Protein AF-A0A5E4HFH7-F1 (afdb_monomer_lite)

Sequence (174 aa):
MNIRYVNGRFEAEFSDFSGDMAAVKAAGWKCDGPPGWTWHSRTAAGVVRLREKHRPASGLTITPEAKAAFASLLKCEEQNAEVKKQLQKARKETEKKRISEDPANEIPIPEKGYIGKEDLSPSKVSYTPYAPPPKPATLCVYCGDPVYALFDRTEPYPYCLWCEKTVLDKCDGF

Foldseek 3Di:
DEWDQDPQKIWDDDPPCPQVVVLLVVLVWDFDDPPDGITIDNALSSVVCCVPPRPGPVGYHYDPNNVVSSVVRVVVVVVVVVVVVVVVVVVVVVVVVVVVPPPPPDLPQPPVNDQDPVSDDPDPPPDPDPDDPPQAPDAAPPPRHGFDPPPPDPDDFTADPPVRDTRDPPDDDD

Secondary structure (DSSP, 8-state):
-EEEEETTEEEEEPSSHHHHHHHHHHTT-EE--TT---EEESSHHHHHHHHHTS--TT--EE-HHHHHHHHHHHHHHHHHHHHHHHHHHHHHHHHHHHHHT-TTS--PPPTTSS--TTTS-----------PPPPPS-B-TTT--B----TT---SSPBPTTT--B-----S--

pLDDT: mean 73.01, std 14.07, range [32.72, 91.62]

Structure (mmCIF, N/CA/C/O backbone):
data_AF-A0A5E4HFH7-F1
#
_entry.id   AF-A0A5E4HFH7-F1
#
loop_
_atom_site.group_PDB
_atom_site.id
_atom_site.type_symbol
_atom_site.label_atom_id
_atom_site.label_alt_id
_atom_site.label_comp_id
_atom_site.label_asym_id
_atom_site.label_entity_id
_atom_site.label_seq_id
_atom_site.pdbx_PDB_ins_code
_atom_site.Cartn_x
_atom_site.Cartn_y
_atom_site.Cartn_z
_atom_site.occupancy
_atom_site.B_iso_or_equiv
_atom_site.auth_seq_id
_atom_site.auth_comp_id
_atom_site.auth_asym_id
_atom_site.auth_atom_id
_atom_site.pdbx_PDB_model_num
ATOM 1 N N . MET A 1 1 ? 16.128 -5.138 -16.658 1.00 79.81 1 MET A N 1
ATOM 2 C CA . MET A 1 1 ? 14.828 -4.560 -16.249 1.00 79.81 1 MET A CA 1
ATOM 3 C C . MET A 1 1 ? 15.042 -3.216 -15.565 1.00 79.81 1 MET A C 1
ATOM 5 O O . MET A 1 1 ? 15.907 -3.112 -14.694 1.00 79.81 1 MET A O 1
ATOM 9 N N . ASN A 1 2 ? 14.255 -2.200 -15.925 1.00 84.44 2 ASN A N 1
ATOM 10 C CA . ASN A 1 2 ? 14.335 -0.862 -15.334 1.00 84.44 2 ASN A CA 1
ATOM 11 C C . ASN A 1 2 ? 13.107 -0.569 -14.466 1.00 84.44 2 ASN A C 1
ATOM 13 O O . ASN A 1 2 ? 11.992 -0.907 -14.846 1.00 84.44 2 ASN A O 1
ATOM 17 N N . ILE A 1 3 ? 13.301 0.088 -13.321 1.00 86.31 3 ILE A N 1
ATOM 18 C CA . ILE A 1 3 ? 12.208 0.642 -12.514 1.00 86.31 3 ILE A CA 1
ATOM 19 C C . ILE A 1 3 ? 12.185 2.156 -12.676 1.00 86.31 3 ILE A C 1
ATOM 21 O O . ILE A 1 3 ? 13.181 2.823 -12.379 1.00 86.31 3 ILE A O 1
ATOM 25 N N . ARG A 1 4 ? 11.025 2.685 -13.068 1.00 88.75 4 ARG A N 1
ATOM 26 C CA . ARG A 1 4 ? 10.722 4.121 -13.101 1.00 88.75 4 ARG A CA 1
ATOM 27 C C . ARG A 1 4 ? 9.634 4.456 -12.090 1.00 88.75 4 ARG A C 1
ATOM 29 O O . ARG A 1 4 ? 8.914 3.570 -11.638 1.00 88.75 4 ARG A O 1
ATOM 36 N N . TYR A 1 5 ? 9.531 5.726 -11.715 1.00 86.94 5 TYR A N 1
ATOM 37 C CA . TYR A 1 5 ? 8.454 6.212 -10.858 1.00 86.94 5 TYR A CA 1
ATOM 38 C C . TYR A 1 5 ? 7.602 7.199 -11.643 1.00 86.94 5 TYR A C 1
ATOM 40 O O . TYR A 1 5 ? 8.074 8.268 -12.014 1.00 86.94 5 TYR A O 1
ATOM 48 N N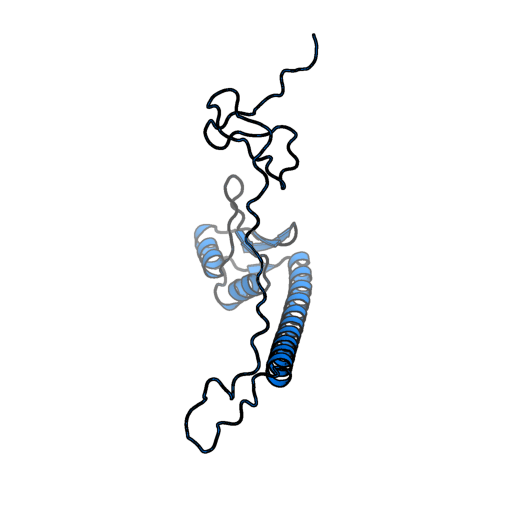 . VAL A 1 6 ? 6.361 6.815 -11.920 1.00 85.19 6 VAL A N 1
ATOM 49 C CA . VAL A 1 6 ? 5.443 7.545 -12.798 1.00 85.19 6 VAL A CA 1
ATOM 50 C C . VAL A 1 6 ? 4.090 7.606 -12.103 1.00 85.19 6 VAL A C 1
ATOM 52 O O . VAL A 1 6 ? 3.643 6.606 -11.552 1.00 85.19 6 VAL A O 1
ATOM 55 N N . ASN A 1 7 ? 3.436 8.771 -12.081 1.00 83.88 7 ASN A N 1
ATOM 56 C CA . ASN A 1 7 ? 2.070 8.939 -11.556 1.00 83.88 7 ASN A CA 1
ATOM 57 C C . ASN A 1 7 ? 1.827 8.311 -10.164 1.00 83.88 7 ASN A C 1
ATOM 59 O O . ASN A 1 7 ? 0.787 7.703 -9.910 1.00 83.88 7 ASN A O 1
ATOM 63 N N . GLY A 1 8 ? 2.798 8.426 -9.253 1.00 82.38 8 GLY A N 1
ATOM 64 C CA . GLY A 1 8 ? 2.660 7.918 -7.884 1.00 82.38 8 GLY A CA 1
ATOM 65 C C . GLY A 1 8 ? 2.847 6.403 -7.726 1.00 82.38 8 GLY A C 1
ATOM 66 O O . GLY A 1 8 ? 2.447 5.838 -6.706 1.00 82.38 8 GLY A O 1
ATOM 67 N N . ARG A 1 9 ? 3.418 5.716 -8.721 1.00 87.62 9 ARG A N 1
ATOM 68 C CA . ARG A 1 9 ? 3.694 4.275 -8.678 1.00 87.62 9 ARG A CA 1
ATOM 69 C C . ARG A 1 9 ? 5.045 3.941 -9.299 1.00 87.62 9 ARG A C 1
ATOM 71 O O . ARG A 1 9 ? 5.532 4.639 -10.182 1.00 87.62 9 ARG A O 1
ATOM 78 N N . PHE A 1 10 ? 5.637 2.847 -8.840 1.00 88.00 10 PHE A N 1
ATOM 79 C CA . PHE A 1 10 ? 6.786 2.239 -9.497 1.00 88.00 10 PHE A CA 1
ATOM 80 C C . PHE A 1 10 ? 6.304 1.412 -10.671 1.00 88.00 10 PHE A C 1
ATOM 82 O O . PHE A 1 10 ? 5.426 0.580 -10.474 1.00 88.00 10 PHE A O 1
ATOM 89 N N . GLU A 1 11 ? 6.885 1.606 -11.844 1.00 89.69 11 GLU A N 1
ATOM 90 C CA . GLU A 1 11 ? 6.600 0.846 -13.059 1.00 89.69 11 GLU A CA 1
ATOM 91 C C . GLU A 1 11 ? 7.847 0.061 -13.476 1.00 89.69 11 GLU A C 1
ATOM 93 O O . GLU A 1 11 ? 8.967 0.569 -13.373 1.00 89.69 11 GLU A O 1
ATOM 98 N N . ALA A 1 12 ? 7.655 -1.190 -13.896 1.00 86.06 12 ALA A N 1
ATOM 99 C CA . ALA A 1 12 ? 8.714 -2.070 -14.369 1.00 86.06 12 ALA A CA 1
ATOM 100 C C . ALA A 1 12 ? 8.726 -2.103 -15.900 1.00 86.06 12 ALA A C 1
ATOM 102 O O . ALA A 1 12 ? 7.757 -2.516 -16.536 1.00 86.06 12 ALA A O 1
ATOM 103 N N . GLU A 1 13 ? 9.852 -1.701 -16.478 1.00 84.44 13 GLU A N 1
ATOM 104 C CA . GLU A 1 13 ? 10.145 -1.829 -17.900 1.00 84.44 13 GLU A CA 1
ATOM 105 C C . GLU A 1 13 ? 11.019 -3.063 -18.127 1.00 84.44 13 GLU A C 1
ATOM 107 O O . GLU A 1 13 ? 12.152 -3.167 -17.633 1.00 84.44 13 GLU A O 1
ATOM 112 N N . PHE A 1 14 ? 10.475 -4.015 -18.878 1.00 79.81 14 PHE A N 1
ATOM 113 C CA . PHE A 1 14 ? 11.125 -5.287 -19.157 1.00 79.81 14 PHE A CA 1
ATOM 114 C C . PHE A 1 14 ? 12.114 -5.163 -20.308 1.00 79.81 14 PHE A C 1
ATOM 116 O O . PHE A 1 14 ? 11.826 -4.551 -21.332 1.00 79.81 14 PHE A O 1
ATOM 123 N N . SER A 1 15 ? 13.285 -5.768 -20.124 1.00 70.75 15 SER A N 1
ATOM 124 C CA . SER A 1 15 ? 14.287 -5.925 -21.184 1.00 70.75 15 SER A CA 1
ATOM 125 C C . SER A 1 15 ? 14.177 -7.322 -21.803 1.00 70.75 15 SER A C 1
ATOM 127 O O . SER A 1 15 ? 14.212 -7.454 -23.019 1.00 70.75 15 SER A O 1
ATOM 129 N N . ASP A 1 16 ? 13.959 -8.341 -20.963 1.00 72.56 16 ASP A N 1
ATOM 130 C CA . ASP A 1 16 ? 13.522 -9.683 -21.353 1.00 72.56 16 ASP A CA 1
ATOM 131 C C . ASP A 1 16 ? 12.195 -9.981 -20.648 1.00 72.56 16 ASP A C 1
ATOM 133 O O . ASP A 1 16 ? 12.133 -10.150 -19.431 1.00 72.56 16 ASP A O 1
ATOM 137 N N . PHE A 1 17 ? 11.110 -10.006 -21.417 1.00 71.56 17 PHE A N 1
ATOM 138 C CA . PHE A 1 17 ? 9.759 -10.127 -20.876 1.00 71.56 17 PHE A CA 1
ATOM 139 C C . PHE A 1 17 ? 9.519 -11.475 -20.181 1.00 71.56 17 PHE A C 1
ATOM 141 O O . PHE A 1 17 ? 8.782 -11.541 -19.204 1.00 71.56 17 PHE A O 1
ATOM 148 N N . SER A 1 18 ? 10.139 -12.558 -20.654 1.00 71.44 18 SER A N 1
ATOM 149 C CA . SER A 1 18 ? 9.778 -13.916 -20.236 1.00 71.44 18 SER A CA 1
ATOM 150 C C . SER A 1 18 ? 10.268 -14.263 -18.823 1.00 71.44 18 SER A C 1
ATOM 152 O O . SER A 1 18 ? 9.479 -14.702 -17.982 1.00 71.44 18 SER A O 1
ATOM 154 N N . GLY A 1 19 ? 11.548 -14.015 -18.531 1.00 70.62 19 GLY A N 1
ATOM 155 C CA . GLY A 1 19 ? 12.150 -14.303 -17.226 1.00 70.62 19 GLY A CA 1
ATOM 156 C C . GLY A 1 19 ? 11.818 -13.255 -16.164 1.00 70.62 19 GLY A C 1
ATOM 157 O O . GLY A 1 19 ? 11.531 -13.585 -15.010 1.00 70.62 19 GLY A O 1
ATOM 158 N N . ASP A 1 20 ? 11.800 -11.982 -16.548 1.00 79.31 20 ASP A N 1
ATOM 159 C CA . ASP A 1 20 ? 11.607 -10.886 -15.601 1.00 79.31 20 ASP A CA 1
ATOM 160 C C . ASP A 1 20 ? 10.137 -10.739 -15.171 1.00 79.31 20 ASP A C 1
ATOM 162 O O . ASP A 1 20 ? 9.864 -10.368 -14.026 1.00 79.31 20 ASP A O 1
ATOM 166 N N . MET A 1 21 ? 9.170 -11.079 -16.036 1.00 83.88 21 MET A N 1
ATOM 167 C CA . MET A 1 21 ? 7.745 -11.047 -15.677 1.00 83.88 21 MET A CA 1
ATOM 168 C C . MET A 1 21 ? 7.436 -12.015 -14.530 1.00 83.88 21 MET A C 1
ATOM 170 O O . MET A 1 21 ? 6.678 -11.671 -13.620 1.00 83.88 21 MET A O 1
ATOM 174 N N . ALA A 1 22 ? 8.031 -13.212 -14.534 1.00 84.12 22 ALA A N 1
ATOM 175 C CA . ALA A 1 22 ? 7.847 -14.182 -13.456 1.00 84.12 22 ALA A CA 1
ATOM 176 C C . ALA A 1 22 ? 8.347 -13.625 -12.111 1.00 84.12 22 ALA A C 1
ATOM 178 O O . ALA A 1 22 ? 7.664 -13.754 -11.093 1.00 84.12 22 ALA A O 1
ATOM 179 N N . ALA A 1 23 ? 9.492 -12.939 -12.124 1.00 84.88 23 ALA A N 1
ATOM 180 C CA . ALA A 1 23 ? 10.068 -12.293 -10.950 1.00 84.88 23 ALA A CA 1
ATOM 181 C C . ALA A 1 23 ? 9.183 -11.149 -10.416 1.00 84.88 23 ALA A C 1
ATOM 183 O O . ALA A 1 23 ? 8.908 -11.074 -9.217 1.00 84.88 23 ALA A O 1
ATOM 184 N N . VAL A 1 24 ? 8.669 -10.298 -11.307 1.00 87.69 24 VAL A N 1
ATOM 185 C CA . VAL A 1 24 ? 7.785 -9.174 -10.957 1.00 87.69 24 VAL A CA 1
ATOM 186 C C . VAL A 1 24 ? 6.432 -9.658 -10.423 1.00 87.69 24 VAL A C 1
ATOM 188 O O . VAL A 1 24 ? 5.940 -9.149 -9.410 1.00 87.69 24 VAL A O 1
ATOM 191 N N . LYS A 1 25 ? 5.874 -10.719 -11.017 1.00 86.81 25 LYS A N 1
ATOM 192 C CA . LYS A 1 25 ? 4.664 -11.387 -10.522 1.00 86.81 25 LYS A CA 1
ATOM 193 C C . LYS A 1 25 ? 4.885 -12.005 -9.138 1.00 86.81 25 LYS A C 1
ATOM 195 O O . LYS A 1 25 ? 4.055 -11.812 -8.252 1.00 86.81 25 LYS A O 1
ATOM 200 N N . ALA A 1 26 ? 6.011 -12.686 -8.923 1.00 86.88 26 ALA A N 1
ATOM 201 C CA . ALA A 1 26 ? 6.362 -13.271 -7.627 1.00 86.88 26 ALA A CA 1
ATOM 202 C C . ALA A 1 26 ? 6.590 -12.204 -6.539 1.00 86.88 26 ALA A C 1
ATOM 204 O O . ALA A 1 26 ? 6.194 -12.388 -5.389 1.00 86.88 26 ALA A O 1
ATOM 205 N N . ALA A 1 27 ? 7.131 -11.038 -6.906 1.00 86.81 27 ALA A N 1
ATOM 206 C CA . ALA A 1 27 ? 7.264 -9.888 -6.011 1.00 86.81 27 ALA A CA 1
ATOM 207 C C . ALA A 1 27 ? 5.917 -9.219 -5.643 1.00 86.81 27 ALA A C 1
ATOM 209 O O . ALA A 1 27 ? 5.882 -8.335 -4.776 1.00 86.81 27 ALA A O 1
ATOM 210 N N . GLY A 1 28 ? 4.811 -9.645 -6.266 1.00 87.44 28 GLY A N 1
ATOM 211 C CA . GLY A 1 28 ? 3.453 -9.180 -5.984 1.00 87.44 28 GLY A CA 1
ATOM 212 C C . GLY A 1 28 ? 3.097 -7.853 -6.652 1.00 87.44 28 GLY A C 1
ATOM 213 O O . GLY A 1 28 ? 2.280 -7.101 -6.117 1.00 87.44 28 GLY A O 1
ATOM 214 N N . TRP A 1 29 ? 3.733 -7.532 -7.778 1.00 90.50 29 TRP A N 1
ATOM 215 C CA . TRP A 1 29 ? 3.394 -6.349 -8.565 1.00 90.50 29 TRP A CA 1
ATOM 216 C C . TRP A 1 29 ? 2.074 -6.569 -9.311 1.00 90.50 29 TRP A C 1
ATOM 218 O O . TRP A 1 29 ? 1.726 -7.692 -9.677 1.00 90.50 29 TRP A O 1
ATOM 228 N N . LYS A 1 30 ? 1.324 -5.488 -9.516 1.00 89.25 30 LYS A N 1
ATOM 229 C CA . LYS A 1 30 ? 0.059 -5.491 -10.259 1.00 89.25 30 LYS A CA 1
ATOM 230 C C . LYS A 1 30 ? 0.326 -5.204 -11.731 1.00 89.25 30 LYS A C 1
ATOM 232 O O . LYS A 1 30 ? 1.344 -4.610 -12.046 1.00 89.25 30 LYS A O 1
ATOM 237 N N . CYS A 1 31 ? -0.580 -5.599 -12.616 1.00 89.19 31 CYS A N 1
ATOM 238 C CA . CYS A 1 31 ? -0.479 -5.336 -14.049 1.00 89.19 31 CYS A CA 1
ATOM 239 C C . CYS A 1 31 ? -1.710 -4.544 -14.496 1.00 89.19 31 CYS A C 1
ATOM 241 O O . CYS A 1 31 ? -2.825 -4.899 -14.106 1.00 89.19 31 CYS A O 1
ATOM 243 N N . ASP A 1 32 ? -1.510 -3.487 -15.282 1.00 82.06 32 ASP A N 1
ATOM 244 C CA . ASP A 1 32 ? -2.603 -2.827 -16.002 1.00 82.06 32 ASP A CA 1
ATOM 245 C C . ASP A 1 32 ? -2.856 -3.533 -17.343 1.00 82.06 32 ASP A C 1
ATOM 247 O O . ASP A 1 32 ? -1.937 -4.076 -17.953 1.00 82.06 32 ASP A O 1
ATOM 251 N N . GLY A 1 33 ? -4.115 -3.568 -17.789 1.00 72.19 33 GLY A N 1
ATOM 252 C CA . GLY A 1 33 ? -4.535 -4.284 -18.999 1.00 72.19 33 GLY A CA 1
ATOM 253 C C . GLY A 1 33 ? -4.008 -3.698 -20.327 1.00 72.19 33 GLY A C 1
ATOM 254 O O . GLY A 1 33 ? -3.245 -2.733 -20.336 1.00 72.19 33 GLY A O 1
ATOM 255 N N . PRO A 1 34 ? -4.389 -4.287 -21.479 1.00 61.81 34 PRO A N 1
ATOM 256 C CA . PRO A 1 34 ? -3.988 -3.791 -22.802 1.00 61.81 34 PRO A CA 1
ATOM 257 C C . PRO A 1 34 ? -4.456 -2.338 -23.034 1.00 61.81 34 PRO A C 1
ATOM 259 O O . PRO A 1 34 ? -5.491 -1.963 -22.479 1.00 61.81 34 PRO A O 1
ATOM 262 N N . PRO A 1 35 ? -3.770 -1.523 -23.868 1.00 48.94 35 PRO A N 1
ATOM 263 C CA . PRO A 1 35 ? -2.685 -1.860 -24.802 1.00 48.94 35 PRO A CA 1
ATOM 264 C C . PRO A 1 35 ? -1.259 -1.608 -24.264 1.00 48.94 35 PRO A C 1
ATOM 266 O O . PRO A 1 35 ? -0.302 -1.650 -25.031 1.00 48.94 35 PRO A O 1
ATOM 269 N N . GLY A 1 36 ? -1.094 -1.369 -22.960 1.00 60.53 36 GLY A N 1
ATOM 270 C CA . GLY A 1 36 ? 0.210 -1.153 -22.328 1.00 60.53 36 GLY A CA 1
ATOM 271 C C . GLY A 1 36 ? 0.315 -1.947 -21.037 1.00 60.53 36 GLY A C 1
ATOM 272 O O . GLY A 1 36 ? 0.050 -1.400 -19.973 1.00 60.53 36 GLY A O 1
ATOM 273 N N . TRP A 1 37 ? 0.660 -3.238 -21.136 1.00 72.62 37 TRP A N 1
ATOM 274 C CA . TRP A 1 37 ? 0.861 -4.117 -19.978 1.00 72.62 37 TRP A CA 1
ATOM 275 C C . TRP A 1 37 ? 2.011 -3.622 -19.103 1.00 72.62 37 TRP A C 1
ATOM 277 O O . TRP A 1 37 ? 3.156 -4.060 -19.221 1.00 72.62 37 TRP A O 1
ATOM 287 N N . THR A 1 38 ? 1.683 -2.696 -18.211 1.00 82.81 38 THR A N 1
ATOM 288 C CA . THR A 1 38 ? 2.624 -2.077 -17.293 1.00 82.81 38 THR A CA 1
ATOM 289 C C . THR A 1 38 ? 2.489 -2.738 -15.940 1.00 82.81 38 THR A C 1
ATOM 291 O O . THR A 1 38 ? 1.443 -2.682 -15.281 1.00 82.81 38 THR A O 1
ATOM 294 N N . TRP A 1 39 ? 3.578 -3.358 -15.506 1.00 88.12 39 TRP A N 1
ATOM 295 C CA . TRP A 1 39 ? 3.652 -3.914 -14.171 1.00 88.12 39 TRP A CA 1
ATOM 296 C C . TRP A 1 39 ? 4.046 -2.825 -13.188 1.00 88.12 39 TRP A C 1
ATOM 298 O O . TRP A 1 39 ? 5.035 -2.127 -13.399 1.00 88.12 39 TRP A O 1
ATOM 308 N N . HIS A 1 40 ? 3.290 -2.683 -12.103 1.00 89.88 40 HIS A N 1
ATOM 309 C CA . HIS A 1 40 ? 3.478 -1.609 -11.150 1.00 89.88 40 HIS A CA 1
ATOM 310 C C . HIS A 1 40 ? 3.338 -2.029 -9.681 1.00 89.88 40 HIS A C 1
ATOM 312 O O . HIS A 1 40 ? 2.599 -2.948 -9.321 1.00 89.88 40 HIS A O 1
ATOM 318 N N . SER A 1 41 ? 4.019 -1.295 -8.802 1.00 89.06 41 SER A N 1
ATOM 319 C CA . SER A 1 41 ? 3.861 -1.367 -7.348 1.00 89.06 41 SER A CA 1
ATOM 320 C C . SER A 1 41 ? 3.648 0.029 -6.775 1.00 89.06 41 SER A C 1
ATOM 322 O O . SER A 1 41 ? 4.324 0.981 -7.150 1.00 89.06 41 SER A O 1
ATOM 324 N N . ARG A 1 42 ? 2.728 0.150 -5.816 1.00 87.56 42 ARG A N 1
ATOM 325 C CA . ARG A 1 42 ? 2.528 1.378 -5.022 1.00 87.56 42 ARG A CA 1
ATOM 326 C C . ARG A 1 42 ? 3.192 1.322 -3.645 1.00 87.56 42 ARG A C 1
ATOM 328 O O . ARG A 1 42 ? 3.114 2.280 -2.894 1.00 87.56 42 ARG A O 1
ATOM 335 N N . THR A 1 43 ? 3.795 0.186 -3.301 1.00 85.69 43 THR A N 1
ATOM 336 C CA . THR A 1 43 ? 4.361 -0.071 -1.966 1.00 85.69 43 THR A CA 1
ATOM 337 C C . THR A 1 43 ? 5.870 -0.214 -2.048 1.00 85.69 43 THR A C 1
ATOM 339 O O . THR A 1 43 ? 6.380 -0.793 -3.020 1.00 85.69 43 THR A O 1
ATOM 342 N N . ALA A 1 44 ? 6.578 0.239 -1.012 1.00 85.44 44 ALA A N 1
ATOM 343 C CA . ALA A 1 44 ? 8.022 0.039 -0.920 1.00 85.44 44 ALA A CA 1
ATOM 344 C C . ALA A 1 44 ? 8.352 -1.458 -0.791 1.00 85.44 44 ALA A C 1
ATOM 346 O O . ALA A 1 44 ? 9.278 -1.952 -1.437 1.00 85.44 44 ALA A O 1
ATOM 347 N N . ALA A 1 45 ? 7.522 -2.217 -0.067 1.00 86.06 45 ALA A N 1
ATOM 348 C CA . ALA A 1 45 ? 7.657 -3.667 0.086 1.00 86.06 45 ALA A CA 1
ATOM 349 C C . ALA A 1 45 ? 7.701 -4.430 -1.254 1.00 86.06 45 ALA A C 1
ATOM 351 O O . ALA A 1 45 ? 8.450 -5.399 -1.389 1.00 86.06 45 ALA A O 1
ATOM 352 N N . GLY A 1 46 ? 6.932 -4.005 -2.264 1.00 85.69 46 GLY A N 1
ATOM 353 C CA . GLY A 1 46 ? 6.987 -4.601 -3.605 1.00 85.69 46 GLY A CA 1
ATOM 354 C C . GLY A 1 46 ? 8.353 -4.429 -4.278 1.00 85.69 46 GLY A C 1
ATOM 355 O O . GLY A 1 46 ? 8.861 -5.369 -4.890 1.00 85.69 46 GLY A O 1
ATOM 356 N N . VAL A 1 47 ? 8.981 -3.262 -4.113 1.00 85.50 47 VAL A N 1
ATOM 357 C CA . VAL A 1 47 ? 10.321 -2.966 -4.649 1.00 85.50 47 VAL A CA 1
ATOM 358 C C . VAL A 1 47 ? 11.404 -3.721 -3.871 1.00 85.50 47 VAL A C 1
ATOM 360 O O . VAL A 1 47 ? 12.308 -4.294 -4.476 1.00 85.50 47 VAL A O 1
ATOM 363 N N . VAL A 1 48 ? 11.286 -3.796 -2.541 1.00 87.00 48 VAL A N 1
ATOM 364 C CA . VAL A 1 48 ? 12.216 -4.554 -1.682 1.00 87.00 48 VAL A CA 1
ATOM 365 C C . VAL A 1 48 ? 12.189 -6.044 -2.022 1.00 87.00 48 VAL A C 1
ATOM 367 O O . VAL A 1 48 ? 13.238 -6.635 -2.269 1.00 87.00 48 VAL A O 1
ATOM 370 N N . ARG A 1 49 ? 10.999 -6.655 -2.128 1.00 87.94 49 ARG A N 1
ATOM 371 C CA . ARG A 1 49 ? 10.860 -8.079 -2.491 1.00 87.94 49 ARG A CA 1
ATOM 372 C C . ARG A 1 49 ? 11.479 -8.396 -3.847 1.00 87.94 49 ARG A C 1
ATOM 374 O O . ARG A 1 49 ? 12.130 -9.426 -3.995 1.00 87.94 49 ARG A O 1
ATOM 381 N N . LEU A 1 50 ? 11.303 -7.503 -4.813 1.00 87.25 50 LEU A N 1
ATOM 382 C CA . LEU A 1 50 ? 11.892 -7.636 -6.140 1.00 87.25 50 LEU A CA 1
ATOM 383 C C . LEU A 1 50 ? 13.426 -7.542 -6.103 1.00 87.25 50 LEU A C 1
ATOM 385 O O . LEU A 1 50 ? 14.110 -8.278 -6.803 1.00 87.25 50 LEU A O 1
ATOM 389 N N . ARG A 1 51 ? 13.985 -6.672 -5.256 1.00 84.81 51 ARG A N 1
ATOM 390 C CA . ARG A 1 51 ? 15.438 -6.517 -5.111 1.00 84.81 51 ARG A CA 1
ATOM 391 C C . ARG A 1 51 ? 16.094 -7.688 -4.376 1.00 84.81 51 ARG A C 1
ATOM 393 O O . ARG A 1 51 ? 17.179 -8.109 -4.768 1.00 84.81 51 ARG A O 1
ATOM 400 N N . GLU A 1 52 ? 15.466 -8.171 -3.308 1.00 85.38 52 GLU A N 1
ATOM 401 C CA . GLU A 1 52 ? 16.085 -9.114 -2.366 1.00 85.38 52 GLU A CA 1
ATOM 402 C C . GLU A 1 52 ? 15.729 -10.578 -2.634 1.00 85.38 52 GLU A C 1
ATOM 404 O O . GLU A 1 52 ? 16.570 -11.449 -2.437 1.00 85.38 52 GLU A O 1
ATOM 409 N N . LYS A 1 53 ? 14.495 -10.864 -3.070 1.00 84.31 53 LYS A N 1
ATOM 410 C CA . LYS A 1 53 ? 13.971 -12.240 -3.172 1.00 84.31 53 LYS A CA 1
ATOM 411 C C . LYS A 1 53 ? 13.700 -12.691 -4.601 1.00 84.31 53 LYS A C 1
ATOM 413 O O . LYS A 1 53 ? 13.853 -13.868 -4.905 1.00 84.31 53 LYS A O 1
ATOM 418 N N . HIS A 1 54 ? 13.305 -11.771 -5.475 1.00 84.12 54 HIS A N 1
ATOM 419 C CA . HIS A 1 54 ? 12.924 -12.076 -6.855 1.00 84.12 54 HIS A CA 1
ATOM 420 C C . HIS A 1 54 ? 13.728 -11.225 -7.832 1.00 84.12 54 HIS A C 1
ATOM 422 O O . HIS A 1 54 ? 13.167 -10.459 -8.610 1.00 84.12 54 HIS A O 1
ATOM 428 N N . ARG A 1 55 ? 15.060 -11.323 -7.758 1.00 83.00 55 ARG A N 1
ATOM 429 C CA . ARG A 1 55 ? 15.937 -10.526 -8.615 1.00 83.00 55 ARG A CA 1
ATOM 430 C C . ARG A 1 55 ? 15.755 -10.951 -10.084 1.00 83.00 55 ARG A C 1
ATOM 432 O O . ARG A 1 55 ? 15.956 -12.128 -10.378 1.00 83.00 55 ARG A O 1
ATOM 439 N N . PRO A 1 56 ? 15.405 -10.026 -10.997 1.00 82.56 56 PRO A N 1
ATOM 440 C CA . PRO A 1 56 ? 15.261 -10.337 -12.417 1.00 82.56 56 PRO A CA 1
ATOM 441 C C . PRO A 1 56 ? 16.591 -10.798 -13.022 1.00 82.56 56 PRO A C 1
ATOM 443 O O . PRO A 1 56 ? 17.652 -10.268 -12.666 1.00 82.56 56 PRO A O 1
ATOM 446 N N . ALA A 1 57 ? 16.533 -11.755 -13.950 1.00 76.19 57 ALA A N 1
ATOM 447 C CA . ALA A 1 57 ? 17.716 -12.328 -14.591 1.00 76.19 57 ALA A CA 1
ATOM 448 C C . ALA A 1 57 ? 18.438 -11.302 -15.477 1.00 76.19 57 ALA A C 1
ATOM 450 O O . ALA A 1 57 ? 19.666 -11.286 -15.523 1.00 76.19 57 ALA A O 1
ATOM 451 N N . SER A 1 58 ? 17.690 -10.383 -16.099 1.00 73.25 58 SER A N 1
ATOM 452 C CA . SER A 1 58 ? 18.253 -9.298 -16.915 1.00 73.25 58 SER A CA 1
ATOM 453 C C . SER A 1 58 ? 18.914 -8.176 -16.097 1.00 73.25 58 SER A C 1
ATOM 455 O O . SER A 1 58 ? 19.385 -7.184 -16.656 1.00 73.25 58 SER A O 1
ATOM 457 N N . GLY A 1 59 ? 18.935 -8.297 -14.766 1.00 76.25 59 GLY A N 1
ATOM 458 C CA . GLY A 1 59 ? 19.415 -7.261 -13.861 1.00 76.25 59 GLY A CA 1
ATOM 459 C C . GLY A 1 59 ? 18.353 -6.211 -13.524 1.00 76.25 59 GLY A C 1
ATOM 460 O O . GLY A 1 59 ? 17.359 -6.021 -14.229 1.00 76.25 59 GLY A O 1
ATOM 461 N N . LEU A 1 60 ? 18.569 -5.529 -12.397 1.00 80.25 60 LEU A N 1
ATOM 462 C CA . LEU A 1 60 ? 17.655 -4.534 -11.845 1.00 80.25 60 LEU A CA 1
ATOM 463 C C . LEU A 1 60 ? 18.334 -3.166 -11.796 1.00 80.25 60 LEU A C 1
ATOM 465 O O . LEU A 1 60 ? 19.237 -2.958 -10.984 1.00 80.25 60 LEU A O 1
ATOM 469 N N . THR A 1 61 ? 17.845 -2.234 -12.606 1.00 83.50 61 THR A N 1
ATOM 470 C CA . THR A 1 61 ? 18.290 -0.837 -12.595 1.00 83.50 61 THR A CA 1
ATOM 471 C C . THR A 1 61 ? 17.155 0.041 -12.087 1.00 83.50 61 THR A C 1
ATOM 473 O O . THR A 1 61 ? 16.048 0.010 -12.617 1.00 83.50 61 THR A O 1
ATOM 476 N N . ILE A 1 62 ? 17.409 0.828 -11.043 1.00 83.12 62 ILE A N 1
ATOM 477 C CA . ILE A 1 62 ? 16.428 1.764 -10.476 1.00 83.12 62 ILE A CA 1
ATOM 478 C C . ILE A 1 62 ? 16.855 3.172 -10.880 1.00 83.12 62 ILE A C 1
ATOM 480 O O . ILE A 1 62 ? 17.991 3.560 -10.596 1.00 83.12 62 ILE A O 1
ATOM 484 N N . THR A 1 63 ? 15.974 3.932 -11.536 1.00 85.50 63 THR A N 1
ATOM 485 C CA . THR A 1 63 ? 16.286 5.321 -11.904 1.00 85.50 63 THR A CA 1
ATOM 486 C C . THR A 1 63 ? 16.497 6.186 -10.655 1.00 85.50 63 THR A C 1
ATOM 488 O O . THR A 1 63 ? 15.938 5.892 -9.593 1.00 85.50 63 THR A O 1
ATOM 491 N N . PRO A 1 64 ? 17.297 7.265 -10.733 1.00 83.38 64 PRO A N 1
ATOM 492 C CA . PRO A 1 64 ? 17.518 8.156 -9.591 1.00 83.38 64 PRO A CA 1
ATOM 493 C C . PRO A 1 64 ? 16.207 8.733 -9.029 1.00 83.38 64 PRO A C 1
ATOM 495 O O . PRO A 1 64 ? 16.048 8.813 -7.813 1.00 83.38 64 PRO A O 1
ATOM 498 N N . GLU A 1 65 ? 15.239 9.035 -9.896 1.00 85.12 65 GLU A N 1
ATOM 499 C CA . GLU A 1 65 ? 13.888 9.478 -9.523 1.00 85.12 65 GLU A CA 1
ATOM 500 C C . GLU A 1 65 ? 13.141 8.416 -8.709 1.00 85.12 65 GLU A C 1
ATOM 502 O O . GLU A 1 65 ? 12.620 8.700 -7.629 1.00 85.12 65 GLU A O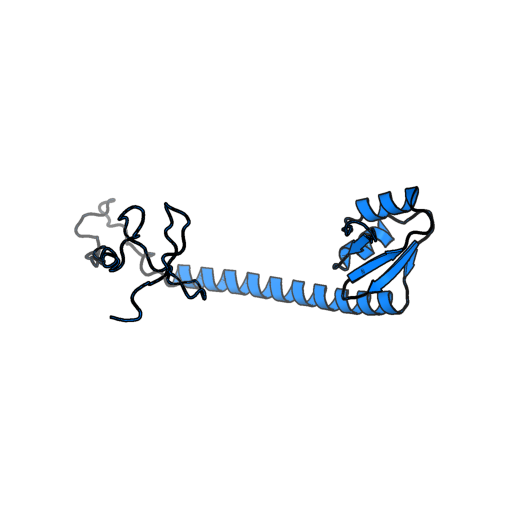 1
ATOM 507 N N . ALA A 1 66 ? 13.150 7.162 -9.173 1.00 83.75 66 ALA A N 1
ATOM 508 C CA . ALA A 1 66 ? 12.542 6.055 -8.447 1.00 83.75 66 ALA A CA 1
ATOM 509 C C . ALA A 1 66 ? 13.253 5.785 -7.116 1.00 83.75 66 ALA A C 1
ATOM 511 O O . ALA A 1 66 ? 12.607 5.470 -6.118 1.00 83.75 66 ALA A O 1
ATOM 512 N N . LYS A 1 67 ? 14.574 5.971 -7.051 1.00 85.69 67 LYS A N 1
ATOM 513 C CA . LYS A 1 67 ? 15.333 5.847 -5.802 1.00 85.69 67 LYS A CA 1
ATOM 514 C C . LYS A 1 67 ? 14.940 6.925 -4.784 1.00 85.69 67 LYS A C 1
ATOM 516 O O . LYS A 1 67 ? 14.787 6.608 -3.604 1.00 85.69 67 LYS A O 1
ATOM 521 N N . ALA A 1 68 ? 14.742 8.168 -5.227 1.00 86.56 68 ALA A N 1
ATOM 522 C CA . ALA A 1 68 ? 14.272 9.257 -4.372 1.00 86.56 68 ALA A CA 1
ATOM 523 C C . ALA A 1 68 ? 12.838 9.009 -3.874 1.00 86.56 68 ALA A C 1
ATOM 525 O O . ALA A 1 68 ? 12.57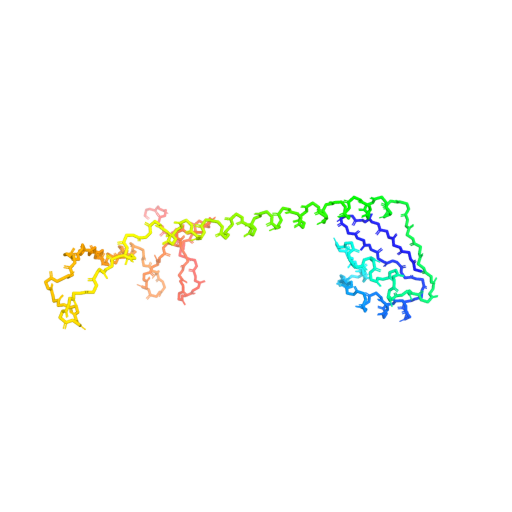8 9.101 -2.674 1.00 86.56 68 ALA A O 1
ATOM 526 N N . ALA A 1 69 ? 11.929 8.604 -4.768 1.00 86.88 69 ALA A N 1
ATOM 527 C CA . ALA A 1 69 ? 10.555 8.255 -4.409 1.00 86.88 69 ALA A CA 1
ATOM 528 C C . ALA A 1 69 ? 10.490 7.075 -3.427 1.00 86.88 69 ALA A C 1
ATOM 530 O O . ALA A 1 69 ? 9.706 7.096 -2.482 1.00 86.88 69 ALA A O 1
ATOM 531 N N . PHE A 1 70 ? 11.352 6.071 -3.604 1.00 87.88 70 PHE A N 1
ATOM 532 C CA . PHE A 1 70 ? 11.458 4.927 -2.701 1.00 87.88 70 PHE A CA 1
ATOM 533 C C . PHE A 1 70 ? 11.883 5.338 -1.288 1.00 87.88 70 PHE A C 1
ATOM 535 O O . PHE A 1 70 ? 11.266 4.904 -0.318 1.00 87.88 70 PHE A O 1
ATOM 542 N N . ALA A 1 71 ? 12.886 6.212 -1.158 1.00 87.25 71 ALA A N 1
ATOM 543 C CA . ALA A 1 71 ? 13.314 6.722 0.144 1.00 87.25 71 ALA A CA 1
ATOM 544 C C . ALA A 1 71 ? 12.201 7.520 0.848 1.00 87.25 71 ALA A C 1
ATOM 546 O O . ALA A 1 71 ? 12.006 7.372 2.054 1.00 87.25 71 ALA A O 1
ATOM 547 N N . SER A 1 72 ? 11.451 8.334 0.101 1.00 85.81 72 SER A N 1
ATOM 548 C CA . SER A 1 72 ? 10.301 9.073 0.634 1.00 85.81 72 SER A CA 1
ATOM 549 C C . SER A 1 72 ? 9.170 8.141 1.072 1.00 85.81 72 SER A C 1
ATOM 551 O O . SER A 1 72 ? 8.634 8.302 2.166 1.00 85.81 72 SER A O 1
ATOM 553 N N . LEU A 1 73 ? 8.844 7.127 0.264 1.00 87.12 73 LEU A N 1
ATOM 554 C CA . LEU A 1 73 ? 7.800 6.154 0.588 1.00 87.12 73 LEU A CA 1
ATOM 555 C C . LEU A 1 73 ? 8.148 5.307 1.812 1.00 87.12 73 LEU A C 1
ATOM 557 O O . LEU A 1 73 ? 7.270 5.089 2.641 1.00 87.12 73 LEU A O 1
ATOM 561 N N . LEU A 1 74 ? 9.409 4.894 1.974 1.00 87.69 74 LEU A N 1
ATOM 562 C CA . LEU A 1 74 ? 9.851 4.190 3.183 1.00 87.69 74 LEU A CA 1
ATOM 563 C C . LEU A 1 74 ? 9.609 5.022 4.446 1.00 87.69 74 LEU A C 1
ATOM 565 O O . LEU A 1 74 ? 9.025 4.518 5.401 1.00 87.69 74 LEU A O 1
ATOM 569 N N . LYS A 1 75 ? 9.970 6.311 4.430 1.00 87.94 75 LYS A N 1
ATOM 570 C CA . LYS A 1 75 ? 9.720 7.212 5.567 1.00 87.94 75 LYS A CA 1
ATOM 571 C C . LYS A 1 75 ? 8.228 7.344 5.878 1.00 87.94 75 LYS A C 1
ATOM 573 O O . LYS A 1 75 ? 7.840 7.306 7.042 1.00 87.94 75 LYS A O 1
ATOM 578 N N . CYS A 1 76 ? 7.383 7.477 4.854 1.00 84.31 76 CYS A N 1
ATOM 579 C CA . CYS A 1 76 ? 5.933 7.539 5.044 1.00 84.31 76 CYS A CA 1
ATOM 580 C C . CYS A 1 76 ? 5.363 6.221 5.595 1.00 84.31 76 CYS A C 1
ATOM 582 O O . CYS A 1 76 ? 4.504 6.247 6.473 1.00 84.31 76 CYS A O 1
ATOM 584 N N . GLU A 1 77 ? 5.828 5.066 5.109 1.00 85.56 77 GLU A N 1
ATOM 585 C CA . GLU A 1 77 ? 5.401 3.753 5.611 1.00 85.56 77 GLU A CA 1
ATOM 586 C C . GLU A 1 77 ? 5.819 3.542 7.079 1.00 85.56 77 GLU A C 1
ATOM 588 O O . GLU A 1 77 ? 5.012 3.058 7.876 1.00 85.56 77 GLU A O 1
ATOM 593 N N . GLU A 1 78 ? 7.022 3.975 7.470 1.00 86.88 78 GLU A N 1
ATOM 594 C CA . GLU A 1 78 ? 7.494 3.955 8.864 1.00 86.88 78 GLU A CA 1
ATOM 595 C C . GLU A 1 78 ? 6.639 4.845 9.777 1.00 86.88 78 GLU A C 1
ATOM 597 O O . GLU A 1 78 ? 6.184 4.400 10.835 1.00 86.88 78 GLU A O 1
ATOM 602 N N . GLN A 1 79 ? 6.349 6.077 9.348 1.00 85.38 79 GLN A N 1
ATOM 603 C CA . GLN A 1 79 ? 5.474 6.994 10.084 1.00 85.38 79 GLN A CA 1
ATOM 604 C C . GLN A 1 79 ? 4.059 6.422 10.238 1.00 85.38 79 GLN A C 1
ATOM 606 O O . GLN A 1 79 ? 3.500 6.427 11.335 1.00 85.38 79 GLN A O 1
ATOM 611 N N . ASN A 1 80 ? 3.496 5.855 9.169 1.00 86.56 80 ASN A N 1
ATOM 612 C CA . ASN A 1 80 ? 2.176 5.227 9.202 1.00 86.56 80 ASN A CA 1
ATOM 613 C C . ASN A 1 80 ? 2.132 4.017 10.146 1.00 86.56 80 ASN A C 1
ATOM 615 O O . ASN A 1 80 ? 1.130 3.806 10.836 1.00 86.56 80 ASN A O 1
ATOM 619 N N . ALA A 1 81 ? 3.204 3.221 10.204 1.00 86.94 81 ALA A N 1
ATOM 620 C CA . ALA A 1 81 ? 3.305 2.101 11.133 1.00 86.94 81 ALA A CA 1
ATOM 621 C C . ALA A 1 81 ? 3.312 2.574 12.596 1.00 86.94 81 ALA A C 1
ATOM 623 O O . ALA A 1 81 ? 2.656 1.955 13.439 1.00 86.94 81 ALA A O 1
ATOM 624 N N . GLU A 1 82 ? 3.996 3.679 12.894 1.00 88.25 82 GLU A N 1
ATOM 625 C CA . GLU A 1 82 ? 4.019 4.265 14.236 1.00 88.25 82 GLU A CA 1
ATOM 626 C C . GLU A 1 82 ? 2.656 4.849 14.630 1.00 88.25 82 GLU A C 1
ATOM 628 O O . GLU A 1 82 ? 2.114 4.502 15.682 1.00 88.25 82 GLU A O 1
ATOM 633 N N . VAL A 1 83 ? 2.022 5.625 13.746 1.00 89.12 83 VAL A N 1
ATOM 634 C CA . VAL A 1 83 ? 0.663 6.151 13.967 1.00 89.12 83 VAL A CA 1
ATOM 635 C C . VAL A 1 83 ? -0.332 5.012 14.197 1.00 89.12 83 VAL A C 1
ATOM 637 O O . VAL A 1 83 ? -1.151 5.064 15.115 1.00 89.12 83 VAL A O 1
ATOM 640 N N . LYS A 1 84 ? -0.234 3.919 13.431 1.00 89.44 84 LYS A N 1
ATOM 641 C CA . LYS A 1 84 ? -1.098 2.746 13.620 1.00 89.44 84 LYS A CA 1
ATOM 642 C C . LYS A 1 84 ? -0.915 2.105 14.999 1.00 89.44 84 LYS A C 1
ATOM 644 O O . LYS A 1 84 ? -1.908 1.700 15.606 1.00 89.44 84 LYS A O 1
ATOM 649 N N . LYS A 1 85 ? 0.315 2.027 15.521 1.00 91.62 85 LYS A N 1
ATOM 650 C CA . LYS A 1 85 ? 0.569 1.540 16.890 1.00 91.62 85 LYS A CA 1
ATOM 651 C C . LYS A 1 85 ? -0.047 2.468 17.935 1.00 91.62 85 LYS A C 1
ATOM 653 O O . LYS 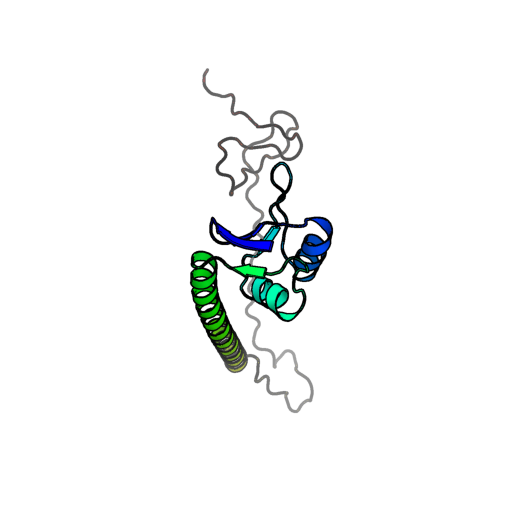A 1 85 ? -0.649 1.977 18.890 1.00 91.62 85 LYS A O 1
ATOM 658 N N . GLN A 1 86 ? 0.066 3.781 17.749 1.00 88.44 86 GLN A N 1
ATOM 659 C CA . GLN A 1 86 ? -0.528 4.771 18.650 1.00 88.44 86 GLN A CA 1
ATOM 660 C C . GLN A 1 86 ? -2.058 4.664 18.671 1.00 88.44 86 GLN A C 1
ATOM 662 O O . GLN A 1 86 ? -2.644 4.563 19.745 1.00 88.44 86 GLN A O 1
ATOM 667 N N . LEU A 1 87 ? -2.701 4.552 17.505 1.00 89.75 87 LEU A N 1
ATOM 668 C CA . LEU A 1 87 ? -4.152 4.364 17.403 1.00 89.75 87 LEU A CA 1
ATOM 669 C C . LEU A 1 87 ? -4.623 3.054 18.049 1.00 89.75 87 LEU A C 1
ATOM 671 O O . LEU A 1 87 ? -5.666 3.020 18.699 1.00 89.75 87 LEU A O 1
ATOM 675 N N . GLN A 1 88 ? -3.855 1.968 17.917 1.00 90.50 88 GLN A N 1
ATOM 676 C CA . GLN A 1 88 ? -4.177 0.705 18.587 1.00 90.50 88 GLN A CA 1
ATOM 677 C C . GLN A 1 88 ? -4.061 0.800 20.112 1.00 90.50 88 GLN A C 1
ATOM 679 O O . GLN A 1 88 ? -4.887 0.212 20.812 1.00 90.50 88 GLN A O 1
ATOM 684 N N . LYS A 1 89 ? -3.061 1.521 20.634 1.00 88.88 89 LYS A N 1
ATOM 685 C CA . LYS A 1 89 ? -2.931 1.784 22.076 1.00 88.88 89 LYS A CA 1
ATOM 686 C C . LYS A 1 89 ? -4.092 2.638 22.579 1.00 88.88 89 LYS A C 1
ATOM 688 O O . LYS A 1 89 ? -4.774 2.213 23.507 1.00 88.88 89 LYS A O 1
ATOM 693 N N . ALA A 1 90 ? -4.383 3.744 21.895 1.00 85.19 90 ALA A N 1
ATOM 694 C CA . ALA A 1 90 ? -5.498 4.624 22.222 1.00 85.19 90 ALA A CA 1
ATOM 695 C C . ALA A 1 90 ? -6.829 3.857 22.245 1.00 85.19 90 ALA A C 1
ATOM 697 O O . ALA A 1 90 ? -7.547 3.917 23.233 1.00 85.19 90 ALA A O 1
ATOM 698 N N . ARG A 1 91 ? -7.112 3.027 21.228 1.00 87.00 91 ARG A N 1
ATOM 699 C CA . ARG A 1 91 ? -8.332 2.200 21.189 1.00 87.00 91 ARG A CA 1
ATOM 700 C C . ARG A 1 91 ? -8.440 1.248 22.383 1.00 87.00 91 ARG A C 1
ATOM 702 O O . ARG A 1 91 ? -9.524 1.091 22.934 1.00 87.00 91 ARG A O 1
ATOM 709 N N . LYS A 1 92 ? -7.337 0.608 22.787 1.00 86.50 92 LYS A N 1
ATOM 710 C CA . LYS A 1 92 ? -7.318 -0.273 23.967 1.00 86.50 92 LYS A CA 1
ATOM 711 C C . LYS A 1 92 ? -7.557 0.502 25.262 1.00 86.50 92 LYS A C 1
ATOM 713 O O . LYS A 1 92 ? -8.211 -0.018 26.158 1.00 86.50 92 LYS A O 1
ATOM 718 N N . GLU A 1 93 ? -7.028 1.715 25.375 1.00 82.31 93 GLU A N 1
ATOM 719 C CA . GLU A 1 93 ? -7.254 2.580 26.536 1.00 82.31 93 GLU A CA 1
ATOM 720 C C . GLU A 1 93 ? -8.698 3.076 26.604 1.00 82.31 93 GLU A C 1
ATOM 722 O O . GLU A 1 93 ? -9.295 3.037 27.676 1.00 82.31 93 GLU A O 1
ATOM 727 N N . THR A 1 94 ? -9.290 3.476 25.475 1.00 77.69 94 THR A N 1
ATOM 728 C CA . THR A 1 94 ? -10.703 3.874 25.416 1.00 77.69 94 THR A CA 1
ATOM 729 C C . THR A 1 94 ? -11.627 2.710 25.769 1.00 77.69 94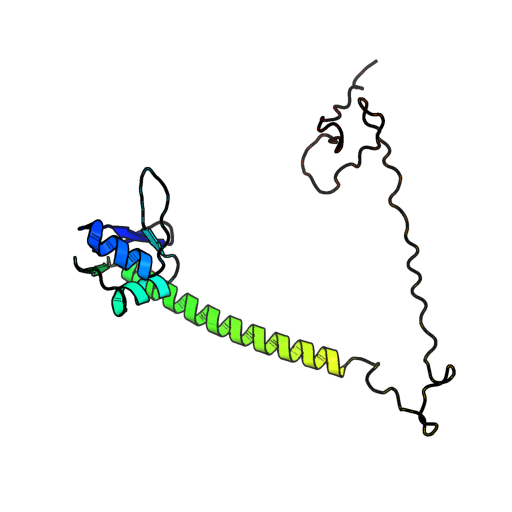 THR A C 1
ATOM 731 O O . THR A 1 94 ? -12.561 2.896 26.541 1.00 77.69 94 THR A O 1
ATOM 734 N N . GLU A 1 95 ? -11.343 1.502 25.274 1.00 78.19 95 GLU A N 1
ATOM 735 C CA . GLU A 1 95 ? -12.127 0.308 25.614 1.00 78.19 95 GLU A CA 1
ATOM 736 C C . GLU A 1 95 ? -12.039 -0.017 27.113 1.00 78.19 95 GLU A C 1
ATOM 738 O O . GLU A 1 95 ? -13.055 -0.277 27.750 1.00 78.19 95 GLU A O 1
ATOM 743 N N . LYS A 1 96 ? -10.843 0.074 27.713 1.00 74.56 96 LYS A N 1
ATOM 744 C CA . LYS A 1 96 ? -10.669 -0.114 29.162 1.00 74.56 96 LYS A CA 1
ATOM 745 C C . LYS A 1 96 ? -11.455 0.908 29.981 1.00 74.56 96 LYS A C 1
ATOM 747 O O . LYS A 1 96 ? -12.082 0.514 30.957 1.00 74.56 96 LYS A O 1
ATOM 752 N N . LYS A 1 97 ? -11.442 2.184 29.578 1.00 71.88 97 LYS A N 1
ATOM 753 C CA . LYS A 1 97 ? -12.234 3.236 30.236 1.00 71.88 97 LYS A CA 1
ATOM 754 C C . LYS A 1 97 ? -13.735 2.965 30.128 1.00 71.88 97 LYS A C 1
ATOM 756 O O . LYS A 1 97 ? -14.441 3.077 31.121 1.00 71.88 97 LYS A O 1
ATOM 761 N N . ARG A 1 98 ? -14.204 2.516 28.958 1.00 66.06 98 ARG A N 1
ATOM 762 C CA . ARG A 1 98 ? -15.612 2.148 28.748 1.00 66.06 98 ARG A CA 1
ATOM 763 C C . ARG A 1 98 ? -16.060 1.006 29.663 1.00 66.06 98 ARG A C 1
ATOM 765 O O . ARG A 1 98 ? -17.174 1.041 30.158 1.00 66.06 98 ARG A O 1
ATOM 772 N N . ILE A 1 99 ? -15.193 0.019 29.899 1.00 61.12 99 ILE A N 1
ATOM 773 C CA . ILE A 1 99 ? -15.474 -1.119 30.790 1.00 61.12 99 ILE A CA 1
ATOM 774 C C . ILE A 1 99 ? -15.435 -0.707 32.272 1.00 61.12 99 ILE A C 1
ATOM 776 O O . ILE A 1 99 ? -16.194 -1.247 33.073 1.00 61.12 99 ILE A O 1
ATOM 780 N N . SER A 1 100 ? -14.566 0.236 32.657 1.00 59.09 100 SER A N 1
ATOM 781 C CA . SER A 1 100 ? -14.477 0.715 34.047 1.00 59.09 100 SER A CA 1
ATOM 782 C C . SER A 1 100 ? -15.583 1.696 34.441 1.00 59.09 100 SER A C 1
ATOM 784 O O . SER A 1 100 ? -15.852 1.846 35.625 1.00 59.09 100 SER A O 1
ATOM 786 N N . GLU A 1 101 ? -16.195 2.378 33.473 1.00 58.09 101 GLU A N 1
ATOM 787 C CA . GLU A 1 101 ? -17.268 3.360 33.697 1.00 58.09 101 GLU A CA 1
ATOM 788 C C . GLU A 1 101 ? -18.675 2.765 33.516 1.00 58.09 101 GLU A C 1
ATOM 790 O O . GLU A 1 101 ? -19.657 3.496 33.615 1.00 58.09 101 GLU A O 1
ATOM 795 N N . ASP A 1 102 ? -18.792 1.458 33.253 1.00 47.91 102 ASP A N 1
ATOM 796 C CA . ASP A 1 102 ? -20.082 0.786 33.102 1.00 47.91 102 ASP A CA 1
ATOM 797 C C . ASP A 1 102 ? -20.726 0.572 34.493 1.00 47.91 102 ASP A C 1
ATOM 799 O O . ASP A 1 102 ? -20.226 -0.241 35.281 1.00 47.91 102 ASP A O 1
ATOM 803 N N . PRO A 1 103 ? -21.834 1.263 34.839 1.00 53.56 103 PRO A N 1
ATOM 804 C CA . PRO A 1 103 ? -22.483 1.159 36.152 1.00 53.56 103 PRO A CA 1
ATOM 805 C C . PRO A 1 103 ? -23.131 -0.215 36.416 1.00 53.56 103 PRO A C 1
ATOM 807 O O . PRO A 1 103 ? -23.746 -0.415 37.459 1.00 53.56 103 PRO A O 1
ATOM 810 N N . ALA A 1 104 ? -23.013 -1.163 35.481 1.00 53.91 104 ALA A N 1
ATOM 811 C CA . ALA A 1 104 ? -23.516 -2.528 35.595 1.00 53.91 104 ALA A CA 1
ATOM 812 C C . ALA A 1 104 ? -22.532 -3.520 36.257 1.00 53.91 104 ALA A C 1
ATOM 814 O O . ALA A 1 104 ? -22.907 -4.669 36.482 1.00 53.91 104 ALA A O 1
ATOM 815 N N . ASN A 1 105 ? -21.289 -3.119 36.564 1.00 48.38 105 ASN A N 1
ATOM 816 C CA . ASN A 1 105 ? -20.255 -4.043 37.064 1.00 48.38 105 ASN A CA 1
ATOM 817 C C . ASN A 1 105 ? -20.279 -4.320 38.579 1.00 48.38 105 ASN A C 1
ATOM 819 O O . ASN A 1 105 ? -19.511 -5.153 39.054 1.00 48.38 105 ASN A O 1
ATOM 823 N N . GLU A 1 106 ? -21.184 -3.701 39.332 1.00 52.03 106 GLU A N 1
ATOM 824 C CA . GLU A 1 106 ? -21.439 -4.049 40.731 1.00 52.03 106 GLU A CA 1
ATOM 825 C C . GLU A 1 106 ? -22.924 -4.368 40.901 1.00 52.03 106 GLU A C 1
ATOM 827 O O . GLU A 1 106 ? -23.695 -3.576 41.433 1.00 52.03 106 GLU A O 1
ATOM 832 N N . ILE A 1 107 ? -23.352 -5.539 40.424 1.00 54.97 107 ILE A N 1
ATOM 833 C CA . ILE A 1 107 ? -24.575 -6.151 40.949 1.00 54.97 107 ILE A CA 1
ATOM 834 C C . ILE A 1 107 ? -24.122 -6.995 42.147 1.00 54.97 107 ILE A C 1
ATOM 836 O O . ILE A 1 107 ? -23.622 -8.104 41.935 1.00 54.97 107 ILE A O 1
ATOM 840 N N . PRO A 1 108 ? -24.206 -6.492 43.395 1.00 57.31 108 PRO A N 1
ATOM 841 C CA . PRO A 1 108 ? -23.921 -7.311 44.563 1.00 57.31 108 PRO A CA 1
ATOM 842 C C . PRO A 1 108 ? -24.876 -8.504 44.546 1.00 57.31 108 PRO A C 1
ATOM 844 O O . PRO A 1 108 ? -26.093 -8.338 44.585 1.00 57.31 108 PRO A O 1
ATOM 847 N N . ILE A 1 109 ? -24.323 -9.712 44.436 1.00 58.16 109 ILE A N 1
ATOM 848 C CA . ILE A 1 109 ? -25.110 -10.943 44.501 1.00 58.16 109 ILE A CA 1
ATOM 849 C C . ILE A 1 109 ? -25.650 -11.040 45.936 1.00 58.16 109 ILE A C 1
ATOM 851 O O . ILE A 1 109 ? -24.844 -11.103 46.868 1.00 58.16 109 ILE A O 1
ATOM 855 N N . PRO A 1 110 ? -26.977 -11.041 46.147 1.00 61.09 110 PRO A N 1
ATOM 856 C CA . PRO A 1 110 ? -27.548 -11.143 47.484 1.00 61.09 110 PRO A CA 1
ATOM 857 C C . PRO A 1 110 ? -27.146 -12.467 48.147 1.00 61.09 110 PRO A C 1
ATOM 859 O O . PRO A 1 110 ? -27.070 -13.499 47.477 1.00 61.09 110 PRO A O 1
ATOM 862 N N . GLU A 1 111 ? -26.982 -12.484 49.476 1.00 64.38 111 GLU A N 1
ATOM 863 C CA . GLU A 1 111 ? -26.620 -13.688 50.260 1.00 64.38 111 GLU A CA 1
ATOM 864 C C . GLU A 1 111 ? -27.560 -14.889 50.033 1.00 64.38 111 GLU A C 1
ATOM 866 O O . GLU A 1 111 ? -27.198 -16.035 50.285 1.00 64.38 111 GLU A O 1
ATOM 871 N N . LYS A 1 112 ? -28.765 -14.638 49.504 1.00 67.06 112 LYS A N 1
ATOM 872 C CA . LYS A 1 112 ? -29.762 -15.649 49.124 1.00 67.06 112 LYS A CA 1
ATOM 873 C C . LYS A 1 112 ? -29.337 -16.522 47.932 1.00 67.06 112 LYS A C 1
ATOM 875 O O . LYS A 1 112 ? -29.999 -17.520 47.659 1.00 67.06 112 LYS A O 1
ATOM 880 N N . GLY A 1 113 ? -28.264 -16.167 47.221 1.00 64.62 113 GLY A N 1
ATOM 881 C CA . GLY A 1 113 ? -27.695 -16.963 46.127 1.00 64.62 113 GLY A CA 1
ATOM 882 C C . GLY A 1 113 ? -28.434 -16.858 44.786 1.00 64.62 113 GLY A C 1
ATOM 883 O O . GLY A 1 113 ? -28.059 -17.540 43.835 1.00 64.62 113 GLY A O 1
ATOM 884 N N . TYR A 1 114 ? -29.461 -16.010 44.682 1.00 63.81 114 TYR A N 1
ATOM 885 C CA . TYR A 1 114 ? -30.153 -15.690 43.431 1.00 63.81 114 TYR A CA 1
ATOM 886 C C . TYR A 1 114 ? -30.628 -14.231 43.430 1.00 63.81 114 TYR A C 1
ATOM 888 O O . TYR A 1 114 ? -30.895 -13.663 44.487 1.00 63.81 114 TYR A O 1
ATOM 896 N N . ILE A 1 115 ? -30.728 -13.634 42.238 1.00 64.94 115 ILE A N 1
ATOM 897 C CA . ILE A 1 115 ? -31.209 -12.259 42.038 1.00 64.94 115 ILE A CA 1
ATOM 898 C C . ILE A 1 115 ? -32.728 -12.315 41.868 1.00 64.94 115 ILE A C 1
ATOM 900 O O . ILE A 1 115 ? -33.234 -12.895 40.903 1.00 64.94 115 ILE A O 1
ATOM 904 N N . GLY A 1 116 ? -33.456 -11.759 42.833 1.00 68.56 116 GLY A N 1
ATOM 905 C CA . GLY A 1 116 ? -34.907 -11.656 42.803 1.00 68.56 116 GLY A CA 1
ATOM 906 C C . GLY A 1 116 ? -35.387 -10.435 42.020 1.00 68.56 116 GLY A C 1
ATOM 907 O O . GLY A 1 116 ? -34.626 -9.548 41.644 1.00 68.56 116 GLY A O 1
ATOM 908 N N . LYS A 1 117 ? -36.703 -10.355 41.808 1.00 65.81 117 LYS A N 1
ATOM 909 C CA . LYS A 1 117 ? -37.350 -9.211 41.141 1.00 65.81 117 LYS A CA 1
ATOM 910 C C . LYS A 1 117 ? -37.159 -7.886 41.898 1.00 65.81 117 LYS A C 1
ATOM 912 O O . LYS A 1 117 ? -37.281 -6.825 41.301 1.00 65.81 117 LYS A O 1
ATOM 917 N N . GLU A 1 118 ? -36.887 -7.980 43.196 1.00 71.88 118 GLU A N 1
ATOM 918 C CA . GLU A 1 118 ? -36.695 -6.865 44.129 1.00 71.88 118 GLU A CA 1
ATOM 919 C C . GLU A 1 118 ? -35.263 -6.302 44.089 1.00 71.88 118 GLU A C 1
ATOM 921 O O . GLU A 1 118 ? -35.056 -5.147 44.444 1.00 71.88 118 GLU A O 1
ATOM 926 N N . ASP A 1 119 ? -34.297 -7.091 43.603 1.00 65.12 119 ASP A N 1
ATOM 927 C CA . ASP A 1 119 ? -32.877 -6.719 43.502 1.00 65.12 119 ASP A CA 1
ATOM 928 C C . ASP A 1 119 ? -32.538 -6.033 42.163 1.00 65.12 119 ASP A C 1
ATOM 930 O O . ASP A 1 119 ? -31.445 -5.499 41.972 1.00 65.12 119 ASP A O 1
ATOM 934 N N . LEU A 1 120 ? -33.471 -6.049 41.206 1.00 64.25 120 LEU A N 1
ATOM 935 C CA . LEU A 1 120 ? -33.315 -5.405 39.906 1.00 64.25 120 LEU A CA 1
ATOM 936 C C . LEU A 1 120 ? -33.705 -3.929 40.005 1.00 64.25 120 LEU A C 1
ATOM 938 O O . LEU A 1 120 ? -34.820 -3.588 40.401 1.00 64.25 120 LEU A O 1
ATOM 942 N N . SER A 1 121 ? -32.810 -3.038 39.574 1.00 66.88 121 SER A N 1
ATOM 943 C CA . SER A 1 121 ? -33.151 -1.625 39.404 1.00 66.88 121 SER A CA 1
ATOM 944 C C . SER A 1 121 ? -34.352 -1.494 38.454 1.00 66.88 121 SER A C 1
ATOM 946 O O . SER A 1 121 ? -34.393 -2.201 37.440 1.00 66.88 121 SER A O 1
ATOM 948 N N . PRO A 1 122 ? -35.326 -0.603 38.729 1.00 70.00 122 PRO A N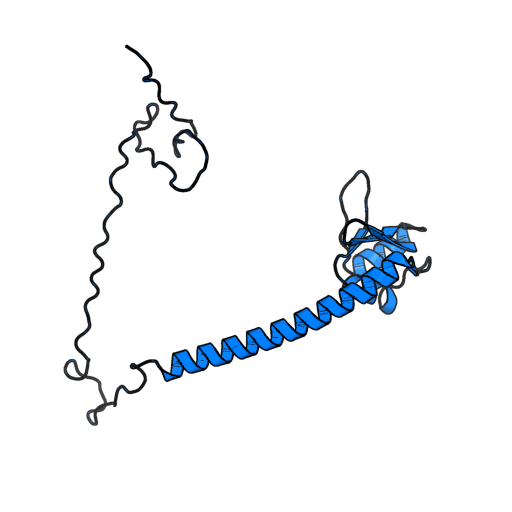 1
ATOM 949 C CA . PRO A 1 122 ? -36.496 -0.442 37.874 1.00 70.00 122 PRO A CA 1
ATOM 950 C C . PRO A 1 122 ? -36.037 -0.122 36.453 1.00 70.00 122 PRO A C 1
ATOM 952 O O . PRO A 1 122 ? -35.392 0.899 36.203 1.00 70.00 122 PRO A O 1
ATOM 955 N N . SER A 1 123 ? -36.327 -1.031 35.521 1.00 59.84 123 SER A N 1
ATOM 956 C CA . SER A 1 123 ? -35.909 -0.887 34.133 1.00 59.84 123 SER A CA 1
ATOM 957 C C . SER A 1 123 ? -36.503 0.405 33.579 1.00 59.84 123 SER A C 1
ATOM 959 O O . SER A 1 123 ? -37.724 0.568 33.546 1.00 59.84 123 SER A O 1
ATOM 961 N N . LYS A 1 124 ? -35.656 1.339 33.130 1.00 61.09 124 LYS A N 1
ATOM 962 C CA . LYS A 1 124 ? -36.124 2.454 32.303 1.00 61.09 124 LYS A CA 1
ATOM 963 C C . LYS A 1 124 ? -36.666 1.845 31.018 1.00 61.09 124 LYS A C 1
ATOM 965 O O . LYS A 1 124 ? -35.900 1.408 30.165 1.00 61.09 124 LYS A O 1
ATOM 970 N N . VAL A 1 125 ? -37.986 1.780 30.902 1.00 58.28 125 VAL A N 1
ATOM 971 C CA . VAL A 1 125 ? -38.653 1.324 29.686 1.00 58.28 125 VAL A CA 1
ATOM 972 C C . VAL A 1 125 ? -38.433 2.398 28.625 1.00 58.28 125 VAL A C 1
ATOM 974 O O . VAL A 1 125 ? -39.196 3.354 28.521 1.00 58.28 125 VAL A O 1
ATOM 977 N N . SER A 1 126 ? -37.357 2.279 27.849 1.00 61.12 126 SER A N 1
ATOM 978 C CA . SER A 1 126 ? -37.222 3.019 26.600 1.00 61.12 126 SER A CA 1
ATOM 979 C C . SER A 1 126 ? -38.146 2.362 25.579 1.00 61.12 126 SER A C 1
ATOM 981 O O . SER A 1 126 ? -37.749 1.469 24.831 1.00 61.12 126 SER A O 1
ATOM 983 N N . TYR A 1 127 ? -39.416 2.753 25.596 1.00 58.97 127 TYR A N 1
ATOM 984 C CA . TYR A 1 127 ? -40.331 2.424 24.518 1.00 58.97 127 TYR A CA 1
ATOM 985 C C . TYR A 1 127 ? -40.087 3.427 23.394 1.00 58.97 127 TYR A C 1
ATOM 987 O O . TYR A 1 127 ? -40.532 4.570 23.468 1.00 58.97 127 TYR A O 1
ATOM 995 N N . THR A 1 128 ? -39.347 3.014 22.368 1.00 60.94 128 THR A N 1
ATOM 996 C CA . THR A 1 128 ? -39.344 3.716 21.084 1.00 60.94 128 THR A CA 1
ATOM 997 C C . THR A 1 128 ? -40.428 3.046 20.242 1.00 60.94 128 THR A C 1
ATOM 999 O O . THR A 1 128 ? -40.162 1.980 19.681 1.00 60.94 128 THR A O 1
ATOM 1002 N N . PRO A 1 129 ? -41.673 3.566 20.192 1.00 63.75 129 PRO A N 1
ATOM 1003 C CA . PRO A 1 129 ? -42.669 3.012 19.290 1.00 63.75 129 PRO A CA 1
ATOM 1004 C C . PRO A 1 129 ? -42.100 3.061 17.878 1.00 63.75 129 PRO A C 1
ATOM 1006 O O . PRO A 1 129 ? -41.621 4.106 17.435 1.00 63.75 129 PRO A O 1
ATOM 1009 N N . TYR A 1 130 ? -42.146 1.932 17.175 1.00 66.56 130 TYR A N 1
ATOM 1010 C CA . TYR A 1 130 ? -41.900 1.927 15.744 1.00 66.56 130 TYR A CA 1
ATOM 1011 C C . TYR A 1 130 ? -42.941 2.843 15.094 1.00 66.56 130 TYR A C 1
ATOM 1013 O O . TYR A 1 130 ? -44.124 2.508 15.030 1.00 66.56 130 TYR A O 1
ATOM 1021 N N . ALA A 1 131 ? -42.505 4.023 14.666 1.00 67.88 131 ALA A N 1
ATOM 1022 C CA . ALA A 1 131 ? -43.285 4.889 13.808 1.00 67.88 131 ALA A CA 1
ATOM 1023 C C . ALA A 1 131 ? -43.010 4.437 12.366 1.00 67.88 131 ALA A C 1
ATOM 1025 O O . ALA A 1 131 ? -41.901 4.674 11.875 1.00 67.88 131 ALA A O 1
ATOM 1026 N N . PRO A 1 132 ? -43.950 3.746 11.688 1.00 61.72 132 PRO A N 1
ATOM 1027 C CA . PRO A 1 132 ? -43.778 3.455 10.274 1.00 61.72 132 PRO A CA 1
ATOM 1028 C C . PRO A 1 132 ? -43.587 4.776 9.519 1.00 61.72 132 PRO A C 1
ATOM 1030 O O . PRO A 1 132 ? -44.242 5.768 9.860 1.00 61.72 132 PRO A O 1
ATOM 1033 N N . PRO A 1 133 ? -42.703 4.818 8.507 1.00 64.00 133 PRO A N 1
ATOM 1034 C CA . PRO A 1 133 ? -42.548 6.013 7.693 1.00 64.00 133 PRO A CA 1
ATOM 1035 C C . PRO A 1 133 ? -43.908 6.400 7.088 1.00 64.00 133 PRO A C 1
ATOM 1037 O O . PRO A 1 133 ? -44.717 5.512 6.786 1.00 64.00 133 PRO A O 1
ATOM 1040 N N . PRO A 1 134 ? -44.190 7.705 6.919 1.00 65.56 134 PRO A N 1
ATOM 1041 C CA . PRO A 1 134 ? -45.425 8.145 6.287 1.00 65.56 134 PRO A CA 1
ATOM 1042 C C . PRO A 1 134 ? -45.567 7.467 4.922 1.00 65.56 134 PRO A C 1
ATOM 1044 O O . PRO A 1 134 ? -44.584 7.300 4.194 1.00 65.56 134 PRO A O 1
ATOM 1047 N N . LYS A 1 135 ? -46.793 7.045 4.586 1.00 58.38 135 LYS A N 1
ATOM 1048 C CA . LYS A 1 135 ? -47.076 6.481 3.262 1.00 58.38 135 LYS A CA 1
ATOM 1049 C C . LYS A 1 135 ? -46.606 7.486 2.200 1.00 58.38 135 LYS A C 1
ATOM 1051 O O . LYS A 1 135 ? -46.901 8.674 2.352 1.00 58.38 135 LYS A O 1
ATOM 1056 N N . PRO A 1 136 ? -45.879 7.048 1.161 1.00 62.81 136 PRO A N 1
ATOM 1057 C CA . PRO A 1 136 ? -45.437 7.963 0.121 1.00 62.81 136 PRO A CA 1
ATOM 1058 C C . PRO A 1 136 ? -46.656 8.565 -0.584 1.00 62.81 136 PRO A C 1
ATOM 1060 O O . PRO A 1 136 ? -47.649 7.877 -0.820 1.00 62.81 136 PRO A O 1
ATOM 1063 N N . ALA A 1 137 ? -46.582 9.862 -0.885 1.00 60.62 137 ALA A N 1
ATOM 1064 C CA . ALA A 1 137 ? -47.677 10.606 -1.506 1.00 60.62 137 ALA A CA 1
ATOM 1065 C C . ALA A 1 137 ? -47.880 10.240 -2.987 1.00 60.62 137 ALA A C 1
ATOM 1067 O O . ALA A 1 137 ? -48.968 10.429 -3.525 1.00 60.62 137 ALA A O 1
ATOM 1068 N N . THR A 1 138 ? -46.844 9.706 -3.636 1.00 67.62 138 THR A N 1
ATOM 1069 C CA . THR A 1 138 ? -46.811 9.478 -5.082 1.00 67.62 138 THR A CA 1
ATOM 1070 C C . THR A 1 138 ? -46.971 7.993 -5.396 1.00 67.62 138 THR A C 1
ATOM 1072 O O . THR A 1 138 ? -46.231 7.155 -4.879 1.00 67.62 138 THR A O 1
ATOM 1075 N N . LEU A 1 139 ? -47.926 7.660 -6.263 1.00 69.31 139 LEU A N 1
ATOM 1076 C CA . LEU A 1 139 ? -48.103 6.317 -6.819 1.00 69.31 139 LEU A CA 1
ATOM 1077 C C . LEU A 1 139 ? -47.510 6.259 -8.232 1.00 69.31 139 LEU A C 1
ATOM 1079 O O . LEU A 1 139 ? -47.537 7.243 -8.972 1.00 69.31 139 LEU A O 1
ATOM 1083 N N . CYS A 1 140 ? -46.982 5.104 -8.626 1.00 70.12 140 CYS A N 1
ATOM 1084 C CA . CYS A 1 140 ? -46.487 4.874 -9.976 1.00 70.12 140 CYS A CA 1
ATOM 1085 C C . CYS A 1 140 ? -47.663 4.838 -10.959 1.00 70.12 140 CYS A C 1
ATOM 1087 O O . CYS A 1 140 ? -48.572 4.029 -10.803 1.00 70.12 140 CYS A O 1
ATOM 1089 N N . VAL A 1 141 ? -47.617 5.644 -12.022 1.00 69.50 141 VAL A N 1
ATOM 1090 C CA . VAL A 1 141 ? -48.677 5.690 -13.052 1.00 69.50 141 VAL A CA 1
ATOM 1091 C C . VAL A 1 141 ? -48.844 4.349 -13.789 1.00 69.50 141 VAL A C 1
ATOM 1093 O O . VAL A 1 141 ? -49.906 4.070 -14.334 1.00 69.50 141 VAL A O 1
ATOM 1096 N N . TYR A 1 142 ? -47.810 3.500 -13.802 1.00 70.12 142 TYR A N 1
ATOM 1097 C CA . TYR A 1 142 ? -47.825 2.233 -14.537 1.00 70.12 142 TYR A CA 1
ATOM 1098 C C . TYR A 1 142 ? -48.385 1.057 -13.733 1.00 70.12 142 TYR A C 1
ATOM 1100 O O . TYR A 1 142 ? -49.199 0.307 -14.262 1.00 70.12 142 TYR A O 1
ATOM 1108 N N . CYS A 1 143 ? -47.941 0.866 -12.487 1.00 74.00 143 CYS A N 1
ATOM 1109 C CA . CYS A 1 143 ? -48.365 -0.270 -11.658 1.00 74.00 143 CYS A CA 1
ATOM 1110 C C . CYS A 1 143 ? -49.270 0.114 -10.484 1.00 74.00 143 CYS A C 1
ATOM 1112 O O . CYS A 1 143 ? -49.816 -0.769 -9.834 1.00 74.00 143 CYS A O 1
ATOM 1114 N N . GLY A 1 144 ? -49.435 1.406 -10.194 1.00 65.50 144 GLY A N 1
ATOM 1115 C CA . GLY A 1 144 ? -50.195 1.884 -9.039 1.00 65.50 144 GLY A CA 1
ATOM 1116 C C . GLY A 1 144 ? -49.477 1.720 -7.697 1.00 65.50 144 GLY A C 1
ATOM 1117 O O . GLY A 1 144 ? -50.029 2.126 -6.676 1.00 65.50 144 GLY A O 1
ATOM 1118 N N . ASP A 1 145 ? -48.259 1.167 -7.676 1.00 72.75 145 ASP A N 1
ATOM 1119 C CA . ASP A 1 145 ? -47.511 0.970 -6.435 1.00 72.75 145 ASP A CA 1
ATOM 1120 C C . ASP A 1 145 ? -46.925 2.276 -5.879 1.00 72.75 145 ASP A C 1
ATOM 1122 O O . ASP A 1 145 ? -46.551 3.172 -6.644 1.00 72.75 145 ASP A O 1
ATOM 1126 N N . PRO A 1 146 ? -46.783 2.380 -4.546 1.00 68.00 146 PRO A N 1
ATOM 1127 C CA . PRO A 1 146 ? -46.168 3.522 -3.882 1.00 68.00 146 PRO A CA 1
ATOM 1128 C C . PRO A 1 146 ? -44.714 3.752 -4.315 1.00 68.00 146 PRO A C 1
ATOM 1130 O O . PRO A 1 146 ? -43.871 2.858 -4.231 1.00 68.00 146 PRO A O 1
ATOM 1133 N N . VAL A 1 147 ? -44.400 4.982 -4.727 1.00 67.94 147 VAL A N 1
ATOM 1134 C CA . VAL A 1 147 ? -43.048 5.397 -5.114 1.00 67.94 147 VAL A CA 1
ATOM 1135 C C . VAL A 1 147 ? -42.397 6.105 -3.938 1.00 67.94 147 VAL A C 1
ATOM 1137 O O . VAL A 1 147 ? -42.740 7.234 -3.589 1.00 67.94 147 VAL A O 1
ATOM 1140 N N . TYR A 1 148 ? -41.438 5.433 -3.310 1.00 62.16 148 TYR A N 1
ATOM 1141 C CA . TYR A 1 148 ? -40.614 6.045 -2.278 1.00 62.16 148 TYR A CA 1
ATOM 1142 C C . TYR A 1 148 ? -39.608 6.976 -2.955 1.00 62.16 148 TYR A C 1
ATOM 1144 O O . TYR A 1 148 ? -38.740 6.512 -3.694 1.00 62.16 148 TYR A O 1
ATOM 1152 N N . ALA A 1 149 ? -39.721 8.285 -2.713 1.00 57.47 149 ALA A N 1
ATOM 1153 C CA . ALA A 1 149 ? -38.657 9.218 -3.055 1.00 57.47 149 ALA A CA 1
ATOM 1154 C C . ALA A 1 149 ? -37.387 8.735 -2.342 1.00 57.47 149 ALA A C 1
ATOM 1156 O O . ALA A 1 149 ? -37.326 8.715 -1.111 1.00 57.47 149 ALA A O 1
ATOM 1157 N N . LEU A 1 150 ? -36.415 8.241 -3.106 1.00 54.56 150 LEU A N 1
ATOM 1158 C CA . LEU A 1 150 ? -35.144 7.783 -2.562 1.00 54.56 150 LEU A CA 1
ATOM 1159 C C . LEU A 1 150 ? -34.456 9.011 -1.960 1.00 54.56 150 LEU A C 1
ATOM 1161 O O . LEU A 1 150 ? -33.921 9.838 -2.690 1.00 54.56 150 LEU A O 1
ATOM 1165 N N . PHE A 1 151 ? -34.496 9.123 -0.632 1.00 48.09 151 PHE A N 1
ATOM 1166 C CA . PHE A 1 151 ? -33.996 10.260 0.152 1.00 48.09 151 PHE A CA 1
ATOM 1167 C C . PHE A 1 151 ? -32.500 10.583 -0.055 1.00 48.09 151 PHE A C 1
ATOM 1169 O O . PHE A 1 151 ? -32.032 11.590 0.461 1.00 48.09 151 PHE A O 1
ATOM 1176 N N . ASP A 1 152 ? -31.766 9.766 -0.817 1.00 43.78 152 ASP A N 1
ATOM 1177 C CA . ASP A 1 152 ? -30.303 9.799 -0.921 1.00 43.78 152 ASP A CA 1
ATOM 1178 C C . ASP A 1 152 ? -29.758 9.874 -2.359 1.00 43.78 152 ASP A C 1
ATOM 1180 O O . ASP A 1 152 ? -28.571 9.630 -2.586 1.00 43.78 152 ASP A O 1
ATOM 1184 N N . ARG A 1 153 ? -30.578 10.204 -3.367 1.00 48.25 153 ARG A N 1
ATOM 1185 C CA . ARG A 1 153 ? -30.071 10.385 -4.739 1.00 48.25 153 ARG A CA 1
ATOM 1186 C C . ARG A 1 153 ? -30.333 11.788 -5.263 1.00 48.25 153 ARG A C 1
ATOM 1188 O O . ARG A 1 153 ? -31.466 12.232 -5.375 1.00 48.25 153 ARG A O 1
ATOM 1195 N N . THR A 1 154 ? -29.246 12.445 -5.646 1.00 46.88 154 THR A N 1
ATOM 1196 C CA . THR A 1 154 ? -29.131 13.703 -6.399 1.00 46.88 154 THR A CA 1
ATOM 1197 C C . THR A 1 154 ? -29.693 13.620 -7.830 1.00 46.88 154 THR A C 1
ATOM 1199 O O . THR A 1 154 ? -29.194 14.293 -8.729 1.00 46.88 154 THR A O 1
ATOM 1202 N N . GLU A 1 155 ? -30.720 12.803 -8.073 1.00 48.28 155 GLU A N 1
ATOM 1203 C CA . GLU A 1 155 ? -31.361 12.664 -9.380 1.00 48.28 155 GLU A CA 1
ATOM 1204 C C . GLU A 1 155 ? -32.799 13.207 -9.331 1.00 48.28 155 GLU A C 1
ATOM 1206 O O . GLU A 1 155 ? -33.548 12.882 -8.411 1.00 48.28 155 GLU A O 1
ATOM 1211 N N . PRO A 1 156 ? -33.205 14.042 -10.304 1.00 53.47 156 PRO A N 1
ATOM 1212 C CA . PRO A 1 156 ? -34.402 14.878 -10.195 1.00 53.47 156 PRO A CA 1
ATOM 1213 C C . PRO A 1 156 ? -35.747 14.150 -10.349 1.00 53.47 156 PRO A C 1
ATOM 1215 O O . PRO A 1 156 ? -36.774 14.817 -10.276 1.00 53.47 156 PRO A O 1
ATOM 1218 N N . TYR A 1 157 ? -35.786 12.825 -10.555 1.00 56.00 157 TYR A N 1
ATOM 1219 C CA . TYR A 1 157 ? -37.041 12.123 -10.851 1.00 56.00 157 TYR A CA 1
ATOM 1220 C C . TYR A 1 157 ? -37.249 10.857 -10.012 1.00 56.00 157 TYR A C 1
ATOM 1222 O O . TYR A 1 157 ? -36.364 9.997 -9.967 1.00 56.00 157 TYR A O 1
ATOM 1230 N N . PRO A 1 158 ? -38.428 10.695 -9.383 1.00 61.25 158 PRO A N 1
ATOM 1231 C CA . PRO A 1 158 ? -38.742 9.505 -8.611 1.00 61.25 158 PRO A CA 1
ATOM 1232 C C . PRO A 1 158 ? -38.794 8.267 -9.524 1.00 61.25 158 PRO A C 1
ATOM 1234 O O . PRO A 1 158 ? -39.470 8.235 -10.553 1.00 61.25 158 PRO A O 1
ATOM 1237 N N . TYR A 1 159 ? -38.044 7.234 -9.151 1.00 62.75 159 TYR A N 1
ATOM 1238 C CA . TYR A 1 159 ? -37.923 5.978 -9.890 1.00 62.75 159 TYR A CA 1
ATOM 1239 C C . TYR A 1 159 ? -38.805 4.899 -9.252 1.00 62.75 159 TYR A C 1
ATOM 1241 O O . TYR A 1 159 ? -38.738 4.674 -8.043 1.00 62.75 159 TYR A O 1
ATOM 1249 N N . CYS A 1 160 ? -39.628 4.209 -10.046 1.00 69.44 160 CYS A N 1
ATOM 1250 C CA . CYS A 1 160 ? -40.405 3.076 -9.547 1.00 69.44 160 CYS A CA 1
ATOM 1251 C C . CYS A 1 160 ? -39.515 1.828 -9.447 1.00 69.44 160 CYS A C 1
ATOM 1253 O O . CYS A 1 160 ? -39.065 1.312 -10.466 1.00 69.44 160 CYS A O 1
ATOM 1255 N N . LEU A 1 161 ? -39.324 1.306 -8.230 1.00 65.69 161 LEU A N 1
ATOM 1256 C CA . LEU A 1 161 ? -38.502 0.114 -7.971 1.00 65.69 161 LEU A CA 1
ATOM 1257 C C . LEU A 1 161 ? -39.017 -1.165 -8.652 1.00 65.69 161 LEU A C 1
ATOM 1259 O O . LEU A 1 161 ? -38.233 -2.076 -8.877 1.00 65.69 161 LEU A O 1
ATOM 1263 N N . TRP A 1 162 ? -40.313 -1.241 -8.970 1.00 69.75 162 TRP A N 1
ATOM 1264 C CA . TRP A 1 162 ? -40.925 -2.439 -9.557 1.00 69.75 162 TRP A CA 1
ATOM 1265 C C . TRP A 1 162 ? -40.984 -2.409 -11.080 1.00 69.75 162 TRP A C 1
ATOM 1267 O O . TRP A 1 162 ? -40.755 -3.422 -11.731 1.00 69.75 162 TRP A O 1
ATOM 1277 N N . CYS A 1 163 ? -41.307 -1.254 -11.661 1.00 67.19 163 CYS A N 1
ATOM 1278 C CA . CYS A 1 163 ? -41.388 -1.109 -13.114 1.00 67.19 163 CYS A CA 1
ATOM 1279 C C . CYS A 1 163 ? -40.080 -0.643 -13.746 1.00 67.19 163 CYS A C 1
ATOM 1281 O O . CYS A 1 163 ? -40.017 -0.554 -14.969 1.00 67.19 163 CYS A O 1
ATOM 1283 N N . GLU A 1 164 ? -39.094 -0.268 -12.932 1.00 66.62 164 GLU A N 1
ATOM 1284 C CA . GLU A 1 164 ? -37.819 0.301 -13.363 1.00 66.62 164 GLU A CA 1
ATOM 1285 C C . GLU A 1 164 ? -37.953 1.540 -14.271 1.00 66.62 164 GLU A C 1
ATOM 1287 O O . GLU A 1 164 ? -37.047 1.896 -15.026 1.00 66.62 164 GLU A O 1
ATOM 1292 N N . LYS A 1 165 ? -39.104 2.219 -14.207 1.00 64.56 165 LYS A N 1
ATOM 1293 C CA . LYS A 1 165 ? -39.419 3.405 -15.006 1.00 64.56 165 LYS A CA 1
ATOM 1294 C C . LYS A 1 165 ? -39.318 4.662 -14.156 1.00 64.56 165 LYS A C 1
ATOM 1296 O O . LYS A 1 165 ? -39.799 4.702 -13.021 1.00 64.56 165 LYS A O 1
ATOM 1301 N N . THR A 1 166 ? -38.748 5.707 -14.744 1.00 62.25 166 THR A N 1
ATOM 1302 C CA . THR A 1 166 ? -38.813 7.069 -14.218 1.00 62.25 166 THR A CA 1
ATOM 1303 C C . THR A 1 166 ? -40.251 7.567 -14.275 1.00 62.25 166 THR A C 1
ATOM 1305 O O . THR A 1 166 ? -40.892 7.572 -15.331 1.00 62.25 166 THR A O 1
ATOM 1308 N N . VAL A 1 167 ? -40.770 7.972 -13.120 1.00 61.47 167 VAL A N 1
ATOM 1309 C CA . VAL A 1 167 ? -42.080 8.604 -13.004 1.00 61.47 167 VAL A CA 1
ATOM 1310 C C . VAL A 1 167 ? -41.866 10.076 -13.334 1.00 61.47 167 VAL A C 1
ATOM 1312 O O . VAL A 1 167 ? -41.493 10.877 -12.485 1.00 61.47 167 VAL A O 1
ATOM 1315 N N . LEU A 1 168 ? -41.984 10.405 -14.620 1.00 56.16 168 LEU A N 1
ATOM 1316 C CA . LEU A 1 168 ? -41.996 11.791 -15.074 1.00 56.16 168 LEU A CA 1
ATOM 1317 C C . LEU A 1 168 ? -43.307 12.420 -14.601 1.00 56.16 168 LEU A C 1
ATOM 1319 O O . LEU A 1 168 ? -44.378 11.968 -15.015 1.00 56.16 168 LEU A O 1
ATOM 1323 N N . ASP A 1 169 ? -43.216 13.451 -13.761 1.00 48.81 169 ASP A N 1
ATOM 1324 C CA . ASP A 1 169 ? -44.333 14.354 -13.495 1.00 48.81 169 ASP A CA 1
ATOM 1325 C C . ASP A 1 169 ? -44.765 14.969 -14.829 1.00 48.81 169 ASP A C 1
ATOM 1327 O O . ASP A 1 169 ? -44.152 15.897 -15.351 1.00 48.81 169 ASP A O 1
ATOM 1331 N N . LYS A 1 170 ? -45.823 14.427 -15.428 1.00 42.47 170 LYS A N 1
ATOM 1332 C CA . LYS A 1 170 ? -46.615 15.170 -16.402 1.00 42.47 170 LYS A CA 1
ATOM 1333 C C . LYS A 1 170 ? -47.809 15.743 -15.671 1.00 42.47 170 LYS A C 1
ATOM 1335 O O . LYS A 1 170 ? -48.866 15.130 -15.689 1.00 42.47 170 LYS A O 1
ATOM 1340 N N . CYS A 1 171 ? -47.598 16.905 -15.064 1.00 39.12 171 CYS A N 1
ATOM 1341 C CA . CYS A 1 171 ? -48.625 17.915 -14.826 1.00 39.12 171 CYS A CA 1
ATOM 1342 C C . CYS A 1 171 ? -47.968 19.305 -14.748 1.00 39.12 171 CYS A C 1
ATOM 1344 O O . CYS A 1 171 ? -48.117 20.015 -13.760 1.00 39.12 171 CYS A O 1
ATOM 1346 N N . ASP A 1 172 ? -47.266 19.700 -15.812 1.00 36.06 172 ASP A N 1
ATOM 1347 C CA . ASP A 1 172 ? -47.205 21.112 -16.192 1.00 36.06 172 ASP A CA 1
ATOM 1348 C C . ASP A 1 172 ? -48.321 21.366 -17.217 1.00 36.06 172 ASP A C 1
ATOM 1350 O O . ASP A 1 172 ? -48.207 20.971 -18.377 1.00 36.06 172 ASP A O 1
ATOM 1354 N N . GLY A 1 173 ? -49.388 22.034 -16.767 1.00 36.91 173 GLY A N 1
ATOM 1355 C CA . GLY A 1 173 ? -50.238 22.883 -17.609 1.00 36.91 173 GLY A CA 1
ATOM 1356 C C . GLY A 1 173 ? -51.546 22.296 -18.161 1.00 36.91 173 GLY A C 1
ATOM 1357 O O . GLY A 1 173 ? -51.512 21.558 -19.137 1.00 36.91 173 GLY A O 1
ATOM 1358 N N . PHE A 1 174 ? -52.652 22.802 -17.590 1.00 32.72 174 PHE A N 1
ATOM 1359 C CA . PHE A 1 174 ? -54.020 22.969 -18.128 1.00 32.72 174 PHE A CA 1
ATOM 1360 C C . PHE A 1 174 ? -54.833 21.743 -18.573 1.00 32.72 174 PHE A C 1
ATOM 1362 O O . PHE A 1 174 ? -54.493 21.090 -19.580 1.00 32.72 174 PHE A O 1
#

Radius of gyration: 31.56 Å; chains: 1; bounding box: 73×40×75 Å